Protein AF-A0A3G8HA39-F1 (afdb_monomer_lite)

Sequence (81 aa):
MTPYDDNESEYPEPVTVLAIRGAIATGQMGGPMGPPGHWLNEFWQIGAALRDHAEILQAFEDTALQELLNTTADYLAIDAT

Structure (mmCIF, N/CA/C/O backbone):
data_AF-A0A3G8HA39-F1
#
_entry.id   AF-A0A3G8HA39-F1
#
loop_
_atom_site.group_PDB
_atom_site.id
_atom_site.type_symbol
_atom_site.label_atom_id
_atom_site.label_alt_id
_atom_site.label_comp_id
_atom_site.label_asym_id
_atom_site.label_entity_id
_atom_site.label_seq_id
_atom_site.pdbx_PDB_ins_code
_atom_site.Cartn_x
_atom_site.Cartn_y
_atom_site.Cartn_z
_atom_site.occupancy
_atom_site.B_iso_or_equiv
_atom_site.auth_seq_id
_atom_site.auth_comp_id
_atom_site.auth_asym_id
_atom_site.auth_atom_id
_atom_site.pdbx_PDB_model_num
ATOM 1 N N . MET A 1 1 ? 21.111 17.912 -40.539 1.00 39.06 1 MET A N 1
ATOM 2 C CA . MET A 1 1 ? 19.873 17.624 -39.793 1.00 39.06 1 MET A CA 1
ATOM 3 C C . MET A 1 1 ? 20.275 16.785 -38.598 1.00 39.06 1 MET A C 1
ATOM 5 O O . MET A 1 1 ? 20.604 15.620 -38.772 1.00 39.06 1 MET A O 1
ATOM 9 N N . THR A 1 2 ? 20.409 17.403 -37.431 1.00 50.09 2 THR A N 1
ATOM 10 C CA . THR A 1 2 ? 20.559 16.681 -36.163 1.00 50.09 2 THR A CA 1
ATOM 11 C C . THR A 1 2 ? 19.204 16.051 -35.842 1.00 50.09 2 THR A C 1
ATOM 13 O O . THR A 1 2 ? 18.196 16.743 -36.007 1.00 50.09 2 THR A O 1
ATOM 16 N N . PRO A 1 3 ? 19.132 14.761 -35.477 1.00 47.62 3 PRO A N 1
ATOM 17 C CA . PRO A 1 3 ? 17.874 14.188 -35.029 1.00 47.62 3 PRO A CA 1
ATOM 18 C C . PRO A 1 3 ? 17.482 14.935 -33.754 1.00 47.62 3 PRO A C 1
ATOM 20 O O . PRO A 1 3 ? 18.296 15.064 -32.842 1.00 47.62 3 PRO A O 1
ATOM 23 N N . TYR A 1 4 ? 16.291 15.526 -33.761 1.00 50.50 4 TYR A N 1
ATOM 24 C CA . TYR A 1 4 ? 15.719 16.152 -32.579 1.00 50.50 4 TYR A CA 1
ATOM 25 C C . TYR A 1 4 ? 15.618 15.085 -31.488 1.00 50.50 4 TYR A C 1
ATOM 27 O O . TYR A 1 4 ? 15.151 13.975 -31.740 1.00 50.50 4 TYR A O 1
ATOM 35 N N . ASP A 1 5 ? 16.158 15.413 -30.323 1.00 54.78 5 ASP A N 1
ATOM 36 C CA . ASP A 1 5 ? 16.096 14.605 -29.118 1.00 54.78 5 ASP A CA 1
ATOM 37 C C . ASP A 1 5 ? 14.631 14.567 -28.660 1.00 54.78 5 ASP A C 1
ATOM 39 O O . ASP A 1 5 ? 14.109 15.553 -28.149 1.00 54.78 5 ASP A O 1
ATOM 43 N N . ASP A 1 6 ? 13.946 13.448 -28.891 1.00 54.56 6 ASP A N 1
ATOM 44 C CA . ASP A 1 6 ? 12.552 13.188 -28.482 1.00 54.56 6 ASP A CA 1
ATOM 45 C C . ASP A 1 6 ? 12.399 13.072 -26.939 1.00 54.56 6 ASP A C 1
ATOM 47 O O . ASP A 1 6 ? 11.404 12.565 -26.432 1.00 54.56 6 ASP A O 1
ATOM 51 N N . ASN A 1 7 ? 13.396 13.522 -26.164 1.00 54.03 7 ASN A N 1
ATOM 52 C CA . ASN A 1 7 ? 13.435 13.494 -24.697 1.00 54.03 7 ASN A CA 1
ATOM 53 C C . ASN A 1 7 ? 12.902 14.775 -24.024 1.00 54.03 7 ASN A C 1
ATOM 55 O O . ASN A 1 7 ? 13.051 14.931 -22.814 1.00 54.03 7 ASN A O 1
ATOM 59 N N . GLU A 1 8 ? 12.270 15.692 -24.761 1.00 57.91 8 GLU A N 1
ATOM 60 C CA . GLU A 1 8 ? 11.664 16.915 -24.200 1.00 57.91 8 GLU A CA 1
ATOM 61 C C . GLU A 1 8 ? 10.128 16.847 -24.105 1.00 57.91 8 GLU A C 1
ATOM 63 O O . GLU A 1 8 ? 9.450 17.875 -24.057 1.00 57.91 8 GLU A O 1
ATOM 68 N N . SER A 1 9 ? 9.535 15.649 -24.064 1.00 61.03 9 SER A N 1
ATOM 69 C CA . SER A 1 9 ? 8.125 15.545 -23.676 1.00 61.03 9 SER A CA 1
ATOM 70 C C . SER A 1 9 ? 7.976 15.976 -22.213 1.00 61.03 9 SER A C 1
ATOM 72 O O . SER A 1 9 ? 8.483 15.318 -21.307 1.00 61.03 9 SER A O 1
ATOM 74 N N . GLU A 1 10 ? 7.245 17.069 -21.975 1.00 73.50 10 GLU A N 1
ATOM 75 C CA . GLU A 1 10 ? 6.901 17.588 -20.638 1.00 73.50 10 GLU A CA 1
ATOM 76 C C . GLU A 1 10 ? 6.211 16.526 -19.754 1.00 73.50 10 GLU A C 1
ATOM 78 O O . GLU A 1 10 ? 6.230 16.614 -18.525 1.00 73.50 10 GLU A O 1
ATOM 83 N N . TYR A 1 11 ? 5.642 15.488 -20.378 1.00 75.69 11 TYR A N 1
ATOM 84 C CA . TYR A 1 11 ? 4.949 14.395 -19.709 1.00 75.69 11 TYR A CA 1
ATOM 85 C C . TYR A 1 11 ? 5.585 13.034 -20.013 1.00 75.69 11 TYR A C 1
ATOM 87 O O . TYR A 1 11 ? 5.981 12.775 -21.153 1.00 75.69 11 TYR A O 1
ATOM 95 N N . PRO A 1 12 ? 5.634 12.125 -19.021 1.00 84.06 12 PRO A N 1
ATOM 96 C CA . PRO A 1 12 ? 6.088 10.761 -19.238 1.00 84.06 12 PRO A CA 1
ATOM 97 C C . PRO A 1 12 ? 5.178 10.029 -20.224 1.00 84.06 12 PRO A C 1
ATOM 99 O O . PRO A 1 12 ? 3.964 10.246 -20.252 1.00 84.06 12 PRO A O 1
ATOM 102 N N . GLU A 1 13 ? 5.770 9.093 -20.964 1.00 90.38 13 GLU A N 1
ATOM 103 C CA . GLU A 1 13 ? 5.036 8.222 -21.879 1.00 90.38 13 GLU A CA 1
ATOM 104 C C . GLU A 1 13 ? 3.832 7.560 -21.183 1.00 90.38 13 GLU A C 1
ATOM 106 O O . GLU A 1 13 ? 3.957 7.098 -20.039 1.00 90.38 13 GLU A O 1
ATOM 111 N N . PRO A 1 14 ? 2.667 7.433 -21.848 1.00 91.31 14 PRO A N 1
ATOM 112 C CA . PRO A 1 14 ? 1.483 6.821 -21.245 1.00 91.31 14 PRO A CA 1
ATOM 113 C C . PRO A 1 14 ? 1.744 5.427 -20.659 1.00 91.31 14 PRO A C 1
ATOM 115 O O . PRO A 1 14 ? 1.194 5.069 -19.618 1.00 91.31 14 PRO A O 1
ATOM 118 N N . VAL A 1 15 ? 2.624 4.644 -21.291 1.00 93.69 15 VAL A N 1
ATOM 119 C CA . VAL A 1 15 ? 3.036 3.317 -20.806 1.00 93.69 15 VAL A CA 1
ATOM 120 C C . VAL A 1 15 ? 3.805 3.417 -19.487 1.00 93.69 15 VAL A C 1
ATOM 122 O O . VAL A 1 15 ? 3.574 2.610 -18.588 1.00 93.69 15 VAL A O 1
ATOM 125 N N . THR A 1 16 ? 4.657 4.429 -19.326 1.00 93.81 16 THR A N 1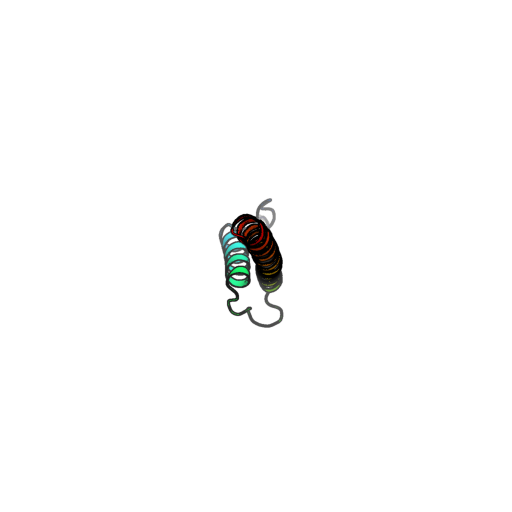
ATOM 126 C CA . THR A 1 16 ? 5.370 4.709 -18.073 1.00 93.81 16 THR A CA 1
ATOM 127 C C . THR A 1 16 ? 4.385 5.041 -16.958 1.00 93.81 16 THR A C 1
ATOM 129 O O . THR A 1 16 ? 4.482 4.491 -15.862 1.00 93.81 16 THR A O 1
ATOM 132 N N . VAL A 1 17 ? 3.372 5.865 -17.247 1.00 95.00 17 VAL A N 1
ATOM 133 C CA . VAL A 1 17 ? 2.302 6.179 -16.285 1.00 95.00 17 VAL A CA 1
ATOM 134 C C . VAL A 1 17 ? 1.530 4.920 -15.886 1.00 95.00 17 VAL A C 1
ATOM 136 O O . VAL A 1 17 ? 1.248 4.715 -14.704 1.00 95.00 17 VAL A O 1
ATOM 139 N N . LEU A 1 18 ? 1.195 4.057 -16.847 1.00 96.56 18 LEU A N 1
ATOM 140 C CA . LEU A 1 18 ? 0.508 2.793 -16.572 1.00 96.56 18 LEU A CA 1
ATOM 141 C C . LEU A 1 18 ? 1.364 1.841 -15.733 1.00 96.56 18 LEU A C 1
ATOM 143 O O . LEU A 1 18 ? 0.840 1.225 -14.808 1.00 96.56 18 LEU A O 1
ATOM 147 N N . ALA A 1 19 ? 2.666 1.755 -16.003 1.00 96.31 19 ALA A N 1
ATOM 148 C CA . ALA A 1 19 ? 3.592 0.940 -15.224 1.00 96.31 19 ALA A CA 1
ATOM 149 C C . ALA A 1 19 ? 3.691 1.428 -13.770 1.00 96.31 19 ALA A C 1
ATOM 151 O O . ALA A 1 19 ? 3.598 0.622 -12.845 1.00 96.31 19 ALA A O 1
ATOM 152 N N . ILE A 1 20 ? 3.782 2.747 -13.564 1.00 96.62 20 ILE A N 1
ATOM 153 C CA . ILE A 1 20 ? 3.763 3.370 -12.232 1.00 96.62 20 ILE A CA 1
ATOM 154 C C . ILE A 1 20 ? 2.459 3.040 -11.500 1.00 96.62 20 ILE A C 1
ATOM 156 O O . ILE A 1 20 ? 2.485 2.561 -10.366 1.00 96.62 20 ILE A O 1
ATOM 160 N N . ARG A 1 21 ? 1.307 3.242 -12.153 1.00 96.75 21 ARG A N 1
ATOM 161 C CA . ARG A 1 21 ? -0.006 2.928 -11.565 1.00 96.75 21 ARG A CA 1
ATOM 162 C C . ARG A 1 21 ? -0.132 1.448 -11.215 1.00 96.75 21 ARG A C 1
ATOM 164 O O . ARG A 1 21 ? -0.632 1.120 -10.144 1.00 96.75 21 ARG A O 1
ATOM 171 N N . GLY A 1 22 ? 0.345 0.568 -12.093 1.00 96.56 22 GLY A N 1
ATOM 172 C CA . GLY A 1 22 ? 0.365 -0.873 -11.866 1.00 96.56 22 GLY A CA 1
ATOM 173 C C . GLY A 1 22 ? 1.229 -1.262 -10.668 1.00 96.56 22 GLY A C 1
ATOM 174 O O . GLY A 1 22 ? 0.798 -2.068 -9.845 1.00 96.56 22 GLY A O 1
ATOM 175 N N . ALA A 1 23 ? 2.410 -0.658 -10.520 1.00 97.56 23 ALA A N 1
ATOM 176 C CA . ALA A 1 23 ? 3.288 -0.902 -9.380 1.00 97.56 23 ALA A CA 1
ATOM 177 C C . ALA A 1 23 ? 2.640 -0.475 -8.052 1.00 97.56 23 ALA A C 1
ATOM 179 O O . ALA A 1 23 ? 2.620 -1.270 -7.114 1.00 97.56 23 ALA A O 1
ATOM 180 N N . ILE A 1 24 ? 2.032 0.718 -7.998 1.00 97.75 24 ILE A N 1
ATOM 181 C CA . ILE A 1 24 ? 1.303 1.203 -6.810 1.00 97.75 24 ILE A CA 1
ATOM 182 C C . ILE A 1 24 ? 0.150 0.259 -6.462 1.00 97.75 24 ILE A C 1
ATOM 184 O O . ILE A 1 24 ? 0.046 -0.187 -5.322 1.00 97.75 24 ILE A O 1
ATOM 188 N N . ALA A 1 25 ? -0.692 -0.083 -7.441 1.00 97.56 25 ALA A N 1
ATOM 189 C CA . ALA A 1 25 ? -1.825 -0.980 -7.222 1.00 97.56 25 ALA A CA 1
ATOM 190 C C . ALA A 1 25 ? -1.366 -2.362 -6.728 1.00 97.56 25 ALA A C 1
ATOM 192 O O . ALA A 1 25 ? -1.968 -2.940 -5.826 1.00 97.56 25 ALA A O 1
ATOM 193 N N . THR A 1 26 ? -0.263 -2.877 -7.275 1.00 96.94 26 THR A N 1
ATOM 194 C CA . THR A 1 26 ? 0.325 -4.150 -6.839 1.00 96.94 26 THR A CA 1
ATOM 195 C C . THR A 1 26 ? 0.796 -4.075 -5.388 1.00 96.94 26 THR A C 1
ATOM 197 O O . THR A 1 26 ? 0.509 -4.989 -4.618 1.00 96.94 26 THR A O 1
ATOM 200 N N . GLY A 1 27 ? 1.467 -2.986 -4.996 1.00 96.88 27 GLY A N 1
ATOM 201 C CA . GLY A 1 27 ? 1.884 -2.757 -3.612 1.00 96.88 27 GLY A CA 1
ATOM 202 C C . GLY A 1 27 ? 0.702 -2.681 -2.644 1.00 96.88 27 GLY A C 1
ATOM 203 O O . GLY A 1 27 ? 0.721 -3.338 -1.607 1.00 96.88 27 GLY A O 1
ATOM 204 N N . GLN A 1 28 ? -0.368 -1.971 -3.018 1.00 96.75 28 GLN A N 1
ATOM 205 C CA . GLN A 1 28 ? -1.591 -1.867 -2.207 1.00 96.75 28 GLN A CA 1
ATOM 206 C C . GLN A 1 28 ? -2.269 -3.222 -1.972 1.00 96.75 28 GLN A C 1
ATOM 208 O O . GLN A 1 28 ? -2.813 -3.467 -0.900 1.00 96.75 28 GLN A O 1
ATOM 213 N N . MET A 1 29 ? -2.221 -4.119 -2.958 1.00 95.62 29 MET A N 1
ATOM 214 C CA . MET A 1 29 ? -2.761 -5.478 -2.837 1.00 95.62 29 MET A CA 1
ATOM 215 C C . MET A 1 29 ? -1.802 -6.455 -2.137 1.00 95.62 29 MET A C 1
ATOM 217 O O . MET A 1 29 ? -2.142 -7.623 -1.965 1.00 95.62 29 MET A O 1
ATOM 221 N N . GLY A 1 30 ? -0.591 -6.026 -1.763 1.00 94.25 30 GLY A N 1
ATOM 222 C CA . GLY A 1 30 ? 0.433 -6.907 -1.196 1.00 94.25 30 GLY A CA 1
ATOM 223 C C . GLY A 1 30 ? 1.062 -7.886 -2.185 1.00 94.25 30 GLY A C 1
ATOM 224 O O . GLY A 1 30 ? 1.586 -8.920 -1.773 1.00 94.25 30 GLY A O 1
ATOM 225 N N . GLY A 1 31 ? 0.998 -7.586 -3.483 1.00 93.56 31 GLY A N 1
ATOM 226 C CA . GLY A 1 31 ? 1.618 -8.397 -4.527 1.00 93.56 31 GLY A CA 1
ATOM 227 C C . GLY A 1 31 ? 3.151 -8.344 -4.484 1.00 93.56 31 GLY A C 1
ATOM 228 O O . GLY A 1 31 ? 3.723 -7.468 -3.841 1.00 93.56 31 GLY A O 1
ATOM 229 N N . PRO A 1 32 ? 3.849 -9.255 -5.178 1.00 93.06 32 PRO A N 1
ATOM 230 C CA . PRO A 1 32 ? 5.307 -9.323 -5.139 1.00 93.06 32 PRO A CA 1
ATOM 231 C C . PRO A 1 32 ? 5.962 -8.084 -5.765 1.00 93.06 32 PRO A C 1
ATOM 233 O O . PRO A 1 32 ? 5.521 -7.587 -6.803 1.00 93.06 32 PRO A O 1
ATOM 236 N N . MET A 1 33 ? 7.048 -7.616 -5.149 1.00 93.88 33 MET A N 1
ATOM 237 C CA . MET A 1 33 ? 7.902 -6.566 -5.706 1.00 93.88 33 MET A CA 1
ATOM 238 C C . MET A 1 33 ? 8.765 -7.118 -6.853 1.00 93.88 33 MET A C 1
ATOM 240 O O . MET A 1 33 ? 9.063 -8.314 -6.911 1.00 93.88 33 MET A O 1
ATOM 244 N N . GLY A 1 34 ? 9.185 -6.237 -7.764 1.00 90.94 34 GLY A N 1
ATOM 245 C CA . GLY A 1 34 ? 10.129 -6.580 -8.824 1.00 90.94 34 GLY A CA 1
ATOM 246 C C . GLY A 1 34 ? 11.543 -6.895 -8.304 1.00 90.94 34 GLY A C 1
ATOM 247 O O . GLY A 1 34 ? 11.824 -6.778 -7.107 1.00 90.94 34 GLY A O 1
ATOM 248 N N . PRO A 1 35 ? 12.468 -7.278 -9.204 1.00 95.62 35 PRO A N 1
ATOM 249 C CA . PRO A 1 35 ? 13.863 -7.530 -8.853 1.00 95.62 35 PRO A CA 1
ATOM 250 C C . PRO A 1 35 ? 14.519 -6.337 -8.131 1.00 95.62 35 PRO A C 1
ATOM 252 O O . PRO A 1 35 ? 14.137 -5.187 -8.376 1.00 95.62 35 PRO A O 1
ATOM 255 N N . PRO A 1 36 ? 15.532 -6.565 -7.275 1.00 94.12 36 PRO A N 1
ATOM 256 C CA . PRO A 1 36 ? 16.272 -5.481 -6.633 1.00 94.12 36 PRO A CA 1
ATOM 257 C C . PRO A 1 36 ? 16.832 -4.480 -7.654 1.00 94.12 36 PRO A C 1
ATOM 259 O O . PRO A 1 36 ? 17.387 -4.874 -8.677 1.00 94.12 36 PRO A O 1
ATOM 262 N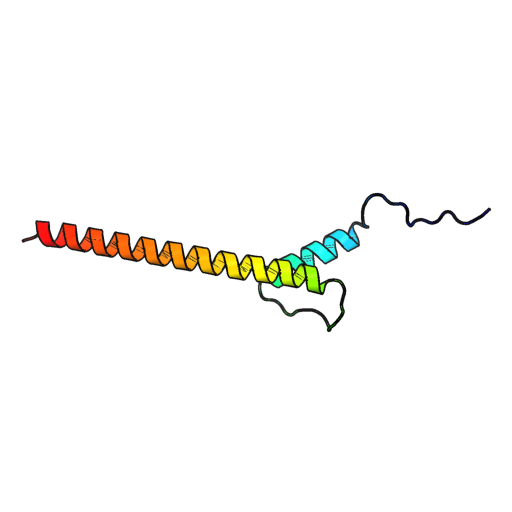 N . GLY A 1 37 ? 16.678 -3.184 -7.372 1.00 93.31 37 GLY A N 1
ATOM 263 C CA . GLY A 1 37 ? 17.117 -2.099 -8.258 1.00 93.31 37 GLY A CA 1
ATOM 264 C C . GLY A 1 37 ? 16.178 -1.789 -9.429 1.00 93.31 37 GLY A C 1
ATOM 265 O O . GLY A 1 37 ? 16.472 -0.888 -10.210 1.00 93.31 37 GLY A O 1
ATOM 266 N N . HIS A 1 38 ? 15.047 -2.491 -9.566 1.00 95.19 38 HIS A N 1
ATOM 267 C CA . HIS A 1 38 ? 14.057 -2.149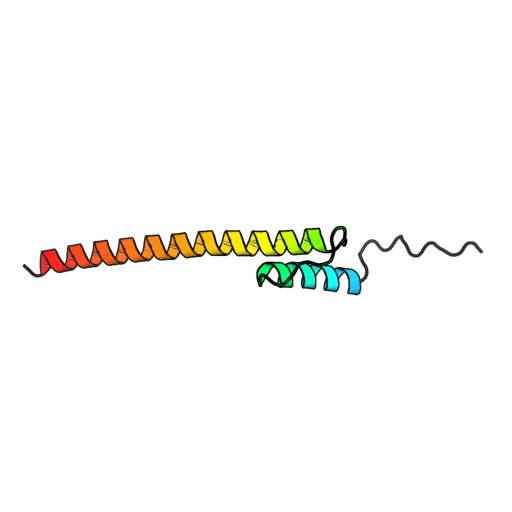 -10.581 1.00 95.19 38 HIS A CA 1
ATOM 268 C C . HIS A 1 38 ? 13.399 -0.797 -10.261 1.00 95.19 38 HIS A C 1
ATOM 270 O O . HIS A 1 38 ? 12.907 -0.586 -9.154 1.00 95.19 38 HIS A O 1
ATOM 276 N N . TRP A 1 39 ? 13.340 0.104 -11.244 1.00 95.31 39 TRP A N 1
ATOM 277 C CA . TRP A 1 39 ? 12.882 1.491 -11.061 1.00 95.31 39 TRP A CA 1
ATOM 278 C C . TRP A 1 39 ? 11.424 1.614 -10.574 1.00 95.31 39 TRP A C 1
ATOM 280 O O . TRP A 1 39 ? 11.060 2.596 -9.939 1.00 95.31 39 TRP A O 1
ATOM 290 N N . LEU A 1 40 ? 10.586 0.599 -10.816 1.00 96.62 40 LEU A N 1
ATOM 291 C CA . LEU A 1 40 ? 9.207 0.552 -10.301 1.00 96.62 40 LEU A CA 1
ATOM 292 C C . LEU A 1 40 ? 9.092 0.241 -8.799 1.00 96.62 40 LEU A C 1
ATOM 294 O O . LEU A 1 40 ? 8.003 0.376 -8.242 1.00 96.62 40 LEU A O 1
ATOM 298 N N . ASN A 1 41 ? 10.168 -0.194 -8.138 1.00 97.00 41 ASN A N 1
ATOM 299 C CA . ASN A 1 41 ? 10.093 -0.651 -6.748 1.00 97.00 41 ASN A CA 1
ATOM 300 C C . ASN A 1 41 ? 9.719 0.475 -5.778 1.00 97.00 41 ASN A C 1
ATOM 302 O O . ASN A 1 41 ? 9.007 0.219 -4.813 1.00 97.00 41 ASN A O 1
ATOM 306 N N . GLU A 1 42 ? 10.122 1.716 -6.051 1.00 96.44 42 GLU A N 1
ATOM 307 C CA . GLU A 1 42 ? 9.730 2.876 -5.236 1.00 96.44 42 GLU A CA 1
ATOM 308 C C . GLU A 1 42 ? 8.208 3.083 -5.258 1.00 96.44 42 GLU A C 1
ATOM 310 O O . GLU A 1 42 ? 7.568 3.277 -4.225 1.00 96.44 42 GLU A O 1
ATOM 315 N N . PHE A 1 43 ? 7.595 2.941 -6.433 1.00 97.50 43 PHE A N 1
ATOM 316 C CA . PHE A 1 43 ? 6.147 3.050 -6.605 1.00 97.50 43 PHE A CA 1
ATOM 317 C C . PHE A 1 43 ? 5.394 1.879 -5.970 1.00 97.50 43 PHE A C 1
ATOM 319 O O . PHE A 1 43 ? 4.331 2.072 -5.381 1.00 97.50 43 PHE A O 1
ATOM 326 N N . TRP A 1 44 ? 5.965 0.673 -6.021 1.00 97.69 44 TRP A N 1
ATOM 327 C CA . TRP A 1 44 ? 5.437 -0.466 -5.274 1.00 97.69 44 TRP A CA 1
ATOM 328 C C . TRP A 1 44 ? 5.461 -0.206 -3.759 1.00 97.69 44 TRP A C 1
ATOM 330 O O . TRP A 1 44 ? 4.461 -0.440 -3.083 1.00 97.69 44 TRP A O 1
ATOM 340 N N . GLN A 1 45 ? 6.561 0.344 -3.230 1.00 96.94 45 GLN A N 1
ATOM 341 C CA . GLN A 1 45 ? 6.699 0.667 -1.804 1.00 96.94 45 GLN A CA 1
ATOM 342 C C . GLN A 1 45 ? 5.695 1.729 -1.349 1.00 96.94 45 GLN A C 1
ATOM 344 O O . GLN A 1 45 ? 5.138 1.601 -0.261 1.00 96.94 45 GLN A O 1
ATOM 349 N N . ILE A 1 46 ? 5.401 2.729 -2.189 1.00 96.94 46 ILE A N 1
ATOM 350 C CA . ILE A 1 46 ? 4.316 3.688 -1.931 1.00 96.94 46 ILE A CA 1
ATOM 351 C C . ILE A 1 46 ? 2.983 2.949 -1.765 1.00 96.94 46 ILE A C 1
ATOM 353 O O . ILE A 1 46 ? 2.250 3.200 -0.811 1.00 96.94 46 ILE A O 1
ATOM 357 N N . GLY A 1 47 ? 2.673 2.015 -2.667 1.00 96.88 47 GLY A N 1
ATOM 358 C CA . GLY A 1 47 ? 1.460 1.208 -2.576 1.00 96.88 47 GLY A CA 1
ATOM 359 C C . GLY A 1 47 ? 1.382 0.381 -1.291 1.00 96.88 47 GLY A C 1
ATOM 360 O O . GLY A 1 47 ? 0.348 0.383 -0.626 1.00 96.88 47 GLY A O 1
ATOM 361 N N . ALA A 1 48 ? 2.479 -0.279 -0.917 1.00 96.50 48 ALA A N 1
ATOM 362 C CA . ALA A 1 48 ? 2.560 -1.062 0.314 1.00 96.50 48 ALA A CA 1
ATOM 363 C C . ALA A 1 48 ? 2.347 -0.190 1.564 1.00 96.50 48 ALA A C 1
ATOM 365 O O . ALA A 1 48 ? 1.530 -0.529 2.412 1.00 96.50 48 ALA A O 1
ATOM 366 N N . ALA A 1 49 ? 2.986 0.982 1.633 1.00 95.88 49 ALA A N 1
ATOM 367 C CA . ALA A 1 49 ? 2.794 1.918 2.741 1.00 95.88 49 ALA A CA 1
ATOM 368 C C . ALA A 1 49 ? 1.338 2.410 2.854 1.00 95.88 49 ALA A C 1
ATOM 370 O O . ALA A 1 49 ? 0.814 2.553 3.957 1.00 95.88 49 ALA A O 1
ATOM 371 N N . LEU A 1 50 ? 0.657 2.640 1.723 1.00 93.81 50 LEU A N 1
ATOM 372 C CA . LEU A 1 50 ? -0.763 3.012 1.717 1.00 93.81 50 LEU A CA 1
ATOM 373 C C . LEU A 1 50 ? -1.655 1.908 2.296 1.00 93.81 50 LEU A C 1
ATOM 375 O O . LEU A 1 50 ? -2.585 2.217 3.038 1.00 93.81 50 LEU A O 1
ATOM 379 N N . ARG A 1 51 ? -1.374 0.641 1.974 1.00 93.12 51 ARG A N 1
ATOM 380 C CA . ARG A 1 51 ? -2.081 -0.505 2.561 1.00 93.12 51 ARG A CA 1
ATOM 381 C C . ARG A 1 51 ? -1.853 -0.567 4.067 1.00 93.12 51 ARG A C 1
ATOM 383 O O . ARG A 1 51 ? -2.823 -0.624 4.812 1.00 93.12 51 ARG A O 1
ATOM 390 N N . ASP A 1 52 ? -0.600 -0.489 4.505 1.00 92.75 52 ASP A N 1
ATOM 391 C CA . ASP A 1 52 ? -0.252 -0.602 5.923 1.00 92.75 52 ASP A CA 1
ATOM 392 C C . ASP A 1 52 ? -0.919 0.521 6.752 1.00 92.75 52 ASP A C 1
ATOM 394 O O . ASP A 1 52 ? -1.422 0.290 7.850 1.00 92.75 52 ASP A O 1
ATOM 398 N N . HIS A 1 53 ? -1.020 1.740 6.206 1.00 91.44 53 HIS A N 1
ATOM 399 C CA . HIS A 1 53 ? -1.779 2.825 6.839 1.00 91.44 53 HIS A CA 1
ATOM 400 C C . HIS A 1 53 ? -3.292 2.565 6.882 1.00 91.44 53 HIS A C 1
ATOM 402 O O . HIS A 1 53 ? -3.935 2.887 7.882 1.00 91.44 53 HIS A O 1
ATOM 408 N N . ALA A 1 54 ? -3.871 2.003 5.817 1.00 88.62 54 ALA A N 1
ATOM 409 C CA . ALA A 1 54 ? -5.291 1.658 5.788 1.00 88.62 54 ALA A CA 1
ATOM 410 C C . ALA A 1 54 ? -5.630 0.576 6.826 1.00 88.62 54 ALA A C 1
ATOM 412 O O . ALA A 1 54 ? -6.658 0.673 7.492 1.00 88.62 54 ALA A O 1
ATOM 413 N N . GLU A 1 55 ? -4.744 -0.403 7.017 1.00 86.88 55 GLU A N 1
ATOM 414 C CA . GLU A 1 55 ? -4.885 -1.438 8.047 1.00 86.88 55 GLU A CA 1
ATOM 415 C C . GLU A 1 55 ? -4.884 -0.842 9.464 1.00 86.88 55 GLU A C 1
ATOM 417 O O . GLU A 1 55 ? -5.720 -1.215 10.286 1.00 86.88 55 GLU A O 1
ATOM 422 N N . ILE A 1 56 ? -4.011 0.133 9.746 1.00 88.00 56 ILE A N 1
ATOM 423 C CA . ILE A 1 56 ? -3.982 0.826 11.047 1.00 88.00 56 ILE A CA 1
ATOM 424 C C . ILE A 1 56 ? -5.294 1.581 11.306 1.00 88.00 56 ILE A C 1
ATOM 426 O O . ILE A 1 56 ? -5.825 1.523 12.416 1.00 88.00 56 ILE A O 1
ATOM 430 N N . LEU A 1 57 ? -5.821 2.285 10.298 1.00 89.38 57 LEU A N 1
ATOM 431 C CA . LEU A 1 57 ? -7.081 3.022 10.431 1.00 89.38 57 LEU A CA 1
ATOM 432 C C . LEU A 1 57 ? -8.266 2.082 10.661 1.00 89.38 57 LEU A C 1
ATOM 434 O O . LEU A 1 57 ? -9.065 2.335 11.557 1.00 89.38 57 LEU A O 1
ATOM 438 N N . GLN A 1 58 ? -8.346 0.979 9.913 1.00 90.19 58 GLN A N 1
ATOM 439 C CA . GLN A 1 58 ? -9.387 -0.032 10.112 1.00 90.19 58 GLN A CA 1
ATOM 440 C C . GLN A 1 58 ? -9.321 -0.645 11.515 1.00 90.19 58 GLN A C 1
ATOM 442 O O . GLN A 1 58 ? -10.331 -0.694 12.209 1.00 90.19 58 GLN A O 1
ATOM 447 N N . ALA A 1 59 ? -8.130 -1.017 11.990 1.00 88.19 59 ALA A N 1
ATOM 448 C CA . ALA A 1 59 ? -7.969 -1.567 13.336 1.00 88.19 59 ALA A CA 1
ATOM 449 C C . ALA A 1 59 ? -8.397 -0.578 14.438 1.00 88.19 59 ALA A C 1
ATOM 451 O O . ALA A 1 59 ? -8.967 -0.978 15.459 1.00 88.19 59 ALA A O 1
ATOM 452 N N . PHE A 1 60 ? -8.133 0.71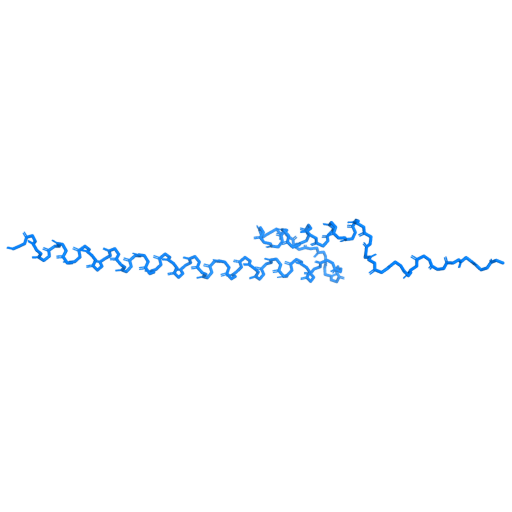7 14.242 1.00 90.56 60 PHE A N 1
ATOM 453 C CA . PHE A 1 60 ? -8.605 1.761 15.146 1.00 90.56 60 PHE A CA 1
ATOM 454 C C . PHE A 1 60 ? -10.137 1.877 15.137 1.00 90.56 60 PHE A C 1
ATOM 456 O O . PHE A 1 60 ? -10.744 1.898 16.209 1.00 90.56 60 PHE A O 1
ATOM 463 N N . GLU A 1 61 ? -10.759 1.923 13.954 1.00 92.56 61 GLU A N 1
ATOM 464 C CA . GLU A 1 61 ? -12.218 1.989 13.798 1.00 92.56 61 GLU A CA 1
ATOM 465 C C . GLU A 1 61 ? -12.914 0.790 14.455 1.00 92.56 61 GLU A C 1
ATOM 467 O O . GLU A 1 61 ? -13.855 0.980 15.228 1.00 92.56 61 GLU A O 1
ATOM 472 N N . ASP A 1 62 ? -12.404 -0.422 14.230 1.00 93.75 62 ASP A N 1
ATOM 473 C CA . ASP A 1 62 ? -12.923 -1.653 14.832 1.00 93.75 62 ASP A CA 1
ATOM 474 C C . ASP A 1 62 ? -12.838 -1.617 16.363 1.00 93.75 62 ASP A C 1
ATOM 476 O O . ASP A 1 62 ? -13.789 -1.976 17.062 1.00 93.75 62 ASP A O 1
ATOM 480 N N . THR A 1 63 ? -11.712 -1.138 16.900 1.00 93.94 63 THR A N 1
ATOM 481 C CA . THR A 1 63 ? -11.505 -1.031 18.351 1.00 93.94 63 THR A CA 1
ATOM 482 C C . THR A 1 63 ? -12.470 -0.023 18.973 1.00 93.94 63 THR A C 1
ATOM 484 O O . THR A 1 63 ? -13.125 -0.328 19.971 1.00 93.94 63 THR A O 1
ATOM 487 N N . ALA A 1 64 ? -12.600 1.161 18.368 1.00 93.44 64 ALA A N 1
ATOM 488 C CA . ALA A 1 64 ? -13.503 2.203 18.846 1.00 93.44 64 ALA A CA 1
ATOM 489 C C . ALA A 1 64 ? -14.974 1.761 18.777 1.00 93.44 64 ALA A C 1
ATOM 491 O O . ALA A 1 64 ? -15.746 2.009 19.706 1.00 93.44 64 ALA A O 1
ATOM 492 N N . LEU A 1 65 ? -15.366 1.069 17.701 1.00 93.88 65 LEU A N 1
ATOM 493 C CA . LEU A 1 65 ? -16.705 0.504 17.566 1.00 93.88 65 LEU A CA 1
ATOM 494 C C . LEU A 1 65 ? -16.976 -0.540 18.653 1.00 93.88 65 LEU A C 1
ATOM 496 O O . LEU A 1 65 ? -18.033 -0.505 19.282 1.00 93.88 65 LEU A O 1
ATOM 500 N N . GLN A 1 66 ? -16.030 -1.443 18.907 1.00 95.56 66 GLN A N 1
ATOM 501 C CA . GLN A 1 66 ? -16.184 -2.460 19.942 1.00 95.56 66 GLN A CA 1
ATOM 502 C C . GLN A 1 66 ? -16.332 -1.837 21.336 1.00 95.56 66 GLN A C 1
ATOM 504 O O . GLN A 1 66 ? -17.171 -2.279 22.120 1.00 95.56 66 GLN A O 1
ATOM 509 N N . GLU A 1 67 ? -15.556 -0.799 21.647 1.00 95.50 67 GLU A N 1
ATOM 510 C CA . GLU A 1 67 ? -15.646 -0.081 22.921 1.00 95.50 67 GLU A CA 1
ATOM 511 C C . GLU A 1 67 ? -17.006 0.615 23.092 1.00 95.50 67 GLU A C 1
ATOM 513 O O . GLU A 1 67 ? -17.629 0.514 24.154 1.00 95.50 67 GLU A O 1
ATOM 518 N N . LEU A 1 68 ? -17.513 1.251 22.031 1.00 95.25 68 LEU A N 1
ATOM 519 C CA . LEU A 1 68 ? -18.848 1.853 22.009 1.00 95.25 68 LEU A CA 1
ATOM 520 C C . LEU A 1 68 ? -19.942 0.800 22.246 1.00 95.25 68 LE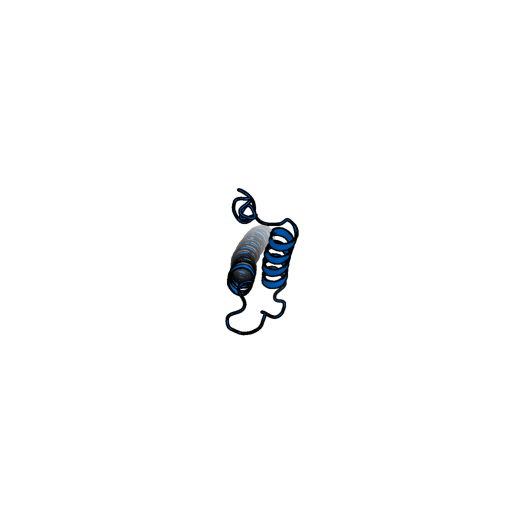U A C 1
ATOM 522 O O . LEU A 1 68 ? -20.849 1.010 23.055 1.00 95.25 68 LEU A O 1
ATOM 526 N N . LEU A 1 69 ? -19.865 -0.337 21.550 1.00 96.06 69 LEU A N 1
ATOM 527 C CA . LEU A 1 69 ? -20.833 -1.427 21.687 1.00 96.06 69 LEU A CA 1
ATOM 528 C C . LEU A 1 69 ? -20.813 -2.028 23.098 1.00 96.06 69 LEU A C 1
ATOM 530 O O . LEU A 1 69 ? -21.874 -2.252 23.673 1.00 96.06 69 LEU A O 1
ATOM 534 N N . ASN A 1 70 ? -19.632 -2.221 23.688 1.00 95.12 70 ASN A N 1
ATOM 535 C CA . ASN A 1 70 ? -19.505 -2.700 25.066 1.00 95.12 70 ASN A CA 1
ATOM 536 C C . ASN A 1 70 ? -20.113 -1.702 26.059 1.00 95.12 70 ASN A C 1
ATOM 538 O O . ASN A 1 70 ? -20.952 -2.068 26.874 1.00 95.12 70 ASN A O 1
ATOM 542 N N . THR A 1 71 ? -19.754 -0.423 25.932 1.00 93.94 71 THR A N 1
ATOM 543 C CA . THR A 1 71 ? -20.250 0.639 26.818 1.00 93.94 71 THR A CA 1
ATOM 544 C C . THR A 1 71 ? -21.773 0.751 26.757 1.00 93.94 71 THR A C 1
ATOM 546 O O . THR A 1 71 ? -22.445 0.865 27.780 1.00 93.94 71 THR A O 1
ATOM 549 N N . THR A 1 72 ? -22.347 0.711 25.553 1.00 92.44 72 THR A N 1
ATOM 550 C CA . THR A 1 72 ? -23.806 0.772 25.379 1.00 92.44 72 THR A CA 1
ATOM 551 C C . THR A 1 72 ? -24.505 -0.473 25.920 1.00 92.44 72 THR A C 1
ATOM 553 O O . THR A 1 72 ? -25.561 -0.338 26.536 1.00 92.44 72 THR A O 1
ATOM 556 N N . ALA A 1 73 ? -23.917 -1.662 25.758 1.00 93.62 73 ALA A N 1
ATOM 557 C CA . ALA A 1 73 ? -24.434 -2.885 26.365 1.00 93.62 73 ALA A CA 1
ATOM 558 C C . ALA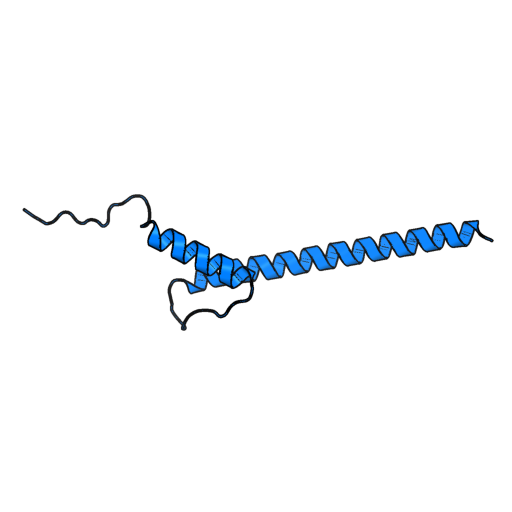 A 1 73 ? -24.451 -2.799 27.899 1.00 93.62 73 ALA A C 1
ATOM 560 O O . ALA A 1 73 ? -25.456 -3.167 28.507 1.00 93.62 73 ALA A O 1
ATOM 561 N N . ASP A 1 74 ? -23.397 -2.254 28.512 1.00 93.38 74 ASP A N 1
ATOM 562 C CA . ASP A 1 74 ? -23.320 -2.064 29.964 1.00 93.38 74 ASP A CA 1
ATOM 563 C C . ASP A 1 74 ? -24.415 -1.113 30.471 1.00 93.38 74 ASP A C 1
ATOM 565 O O . ASP A 1 74 ? -25.107 -1.430 31.438 1.00 93.38 74 ASP A O 1
ATOM 569 N N . TYR A 1 75 ? -24.641 0.019 29.792 1.00 90.50 75 TYR A N 1
ATOM 570 C CA . TYR A 1 75 ? -25.731 0.939 30.146 1.00 90.50 75 TYR A CA 1
ATOM 571 C C . TYR A 1 75 ? -27.110 0.278 30.062 1.00 90.50 75 TYR A C 1
ATOM 573 O O . TYR A 1 75 ? -27.923 0.429 30.973 1.00 90.50 75 TYR A O 1
ATOM 581 N N . LEU A 1 76 ? -27.372 -0.479 28.994 1.00 93.06 76 LEU A N 1
ATOM 582 C CA . LEU A 1 76 ? -28.646 -1.181 28.825 1.00 93.06 76 LEU A CA 1
ATOM 583 C C . LEU A 1 76 ? -28.836 -2.308 29.848 1.00 93.06 76 LEU A C 1
ATOM 585 O O . LEU A 1 76 ? -29.963 -2.579 30.256 1.00 93.06 76 LEU A O 1
ATOM 589 N N . ALA A 1 77 ? -27.754 -2.966 30.267 1.00 89.50 77 ALA A N 1
ATOM 590 C CA . ALA A 1 77 ? -27.803 -4.005 31.289 1.00 89.50 77 ALA A CA 1
ATOM 591 C C . ALA A 1 77 ? -28.121 -3.434 32.678 1.00 89.50 77 ALA A C 1
ATOM 593 O O . ALA A 1 77 ? -28.850 -4.070 33.434 1.00 89.50 77 ALA A O 1
ATOM 594 N N . ILE A 1 78 ? -27.619 -2.236 32.997 1.00 81.62 78 ILE A N 1
ATOM 595 C CA . ILE A 1 78 ? -27.908 -1.541 34.260 1.00 81.62 78 ILE A CA 1
ATOM 596 C C . ILE A 1 78 ? -29.399 -1.181 34.359 1.00 81.62 78 ILE A C 1
ATOM 598 O O . ILE A 1 78 ? -30.003 -1.425 35.401 1.00 81.62 78 ILE A O 1
ATOM 602 N N . ASP A 1 79 ? -30.004 -0.682 33.276 1.00 69.19 79 ASP A N 1
ATOM 603 C CA . ASP A 1 79 ? -31.431 -0.312 33.227 1.00 69.19 79 ASP A CA 1
ATOM 604 C C . ASP A 1 79 ? -32.396 -1.520 33.263 1.00 69.19 79 ASP A C 1
ATOM 606 O O . ASP A 1 79 ? -33.597 -1.350 33.482 1.00 69.19 79 ASP A O 1
ATOM 610 N N . ALA A 1 80 ? -31.903 -2.744 33.044 1.00 61.47 80 ALA A N 1
ATOM 611 C CA . ALA A 1 80 ? -32.704 -3.972 33.062 1.00 61.47 80 ALA A CA 1
ATOM 612 C C . ALA A 1 80 ? -32.826 -4.627 34.458 1.00 61.47 80 ALA A C 1
ATOM 614 O O . ALA A 1 80 ? -33.471 -5.675 34.581 1.00 61.47 80 ALA A O 1
ATOM 615 N N . THR A 1 81 ? -32.220 -4.026 35.488 1.00 54.09 81 THR A N 1
ATOM 616 C CA . THR A 1 81 ? -32.212 -4.482 36.895 1.00 54.09 81 THR A CA 1
ATOM 617 C C . THR A 1 81 ? -33.002 -3.551 37.801 1.00 54.09 81 THR A C 1
ATOM 619 O O . THR A 1 81 ? -33.714 -4.080 38.686 1.00 54.09 81 THR A O 1
#

Organism: NCBI:txid82633

Secondary structure (DSSP, 8-state):
-PPP-TT--SS--HHHHHHHHHHHHHHHTTPPP-STT-TTHHHHHHHHHHHHHHHHHHHHHHHHHHHHHHHHHHHHHHHT-

Foldseek 3Di:
DPPPDPPPDPDDDPVVVVLLVVLLCCLLVVHDADDPPPPSRVSSVNNVVVNVVVVVVVVVVVVVVVVVVVVVVVVVVVVVD

Radius of gyration: 24.18 Å; chains: 1; bounding box: 53×27×77 Å

pLDDT: mean 87.5, std 14.66, range [39.06, 97.75]